Protein AF-A0A9D8NMP3-F1 (afdb_monomer_lite)

pLDDT: mean 84.16, std 17.76, range [31.69, 98.06]

Secondary structure (DSSP, 8-state):
---PPPSSSS-----GGGS-GGGEEEESS---HHHHHHTT-EEEEHHHHHHH-TTHHHHHHHHHHTT--TTS-HHHHHHHHHHHHTT--EEEEE-SSS-TTHHHHHHHHHHTT-EEEEE---SSTT---

Structure (mmCIF, N/CA/C/O backbone):
data_AF-A0A9D8NMP3-F1
#
_entry.id   AF-A0A9D8NMP3-F1
#
loop_
_atom_site.group_PDB
_atom_site.id
_atom_site.type_symbol
_atom_site.label_atom_id
_atom_site.label_alt_id
_atom_site.label_comp_id
_atom_site.label_asym_id
_atom_site.label_entity_id
_atom_site.label_seq_id
_atom_site.pdbx_PDB_ins_code
_atom_site.Cartn_x
_atom_site.Cartn_y
_atom_site.Cartn_z
_atom_site.occupancy
_atom_site.B_iso_or_equiv
_atom_site.auth_seq_id
_atom_site.auth_comp_id
_atom_site.auth_asym_id
_atom_site.auth_atom_id
_atom_site.pdbx_PDB_model_num
ATOM 1 N N . MET A 1 1 ? -7.970 -25.344 6.220 1.00 36.34 1 MET A N 1
ATOM 2 C CA . MET A 1 1 ? -6.896 -25.072 5.244 1.00 36.34 1 MET A CA 1
ATOM 3 C C . MET A 1 1 ? -5.641 -24.800 6.053 1.00 36.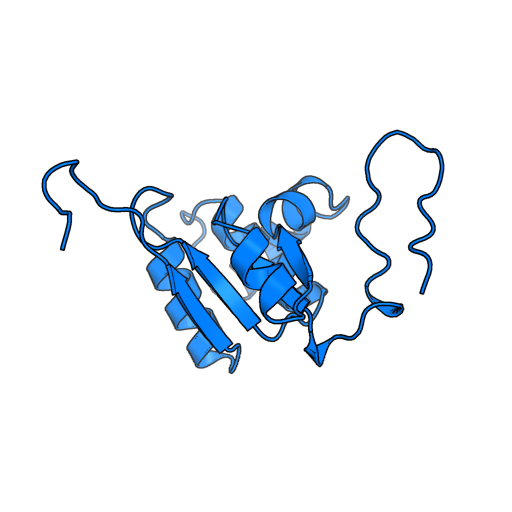34 1 MET A C 1
ATOM 5 O O . MET A 1 1 ? -5.622 -23.827 6.791 1.00 36.34 1 MET A O 1
ATOM 9 N N . ALA A 1 2 ? -4.694 -25.739 6.077 1.00 32.00 2 ALA A N 1
ATOM 10 C CA . ALA A 1 2 ? -3.476 -25.600 6.872 1.00 32.00 2 ALA A CA 1
ATOM 11 C C . ALA A 1 2 ? -2.476 -24.755 6.077 1.00 32.00 2 ALA A C 1
ATOM 13 O O . ALA A 1 2 ? -2.056 -25.173 5.000 1.00 32.00 2 ALA A O 1
ATOM 14 N N . LEU A 1 3 ? -2.139 -23.570 6.589 1.00 31.75 3 LEU A N 1
ATOM 15 C CA . LEU A 1 3 ? -1.040 -22.759 6.070 1.00 31.75 3 LEU A CA 1
ATOM 16 C C . LEU A 1 3 ? 0.247 -23.577 6.232 1.00 31.75 3 LEU A C 1
ATOM 18 O O . LEU A 1 3 ? 0.660 -23.866 7.355 1.00 31.75 3 LEU A O 1
ATOM 22 N N . LYS A 1 4 ? 0.839 -24.023 5.122 1.00 31.69 4 LYS A N 1
ATOM 23 C CA . LYS A 1 4 ? 2.157 -24.662 5.139 1.00 31.69 4 LYS A CA 1
ATOM 24 C C . LYS A 1 4 ? 3.213 -23.562 5.090 1.00 31.69 4 LYS A C 1
ATOM 26 O O . LYS A 1 4 ? 3.284 -22.836 4.106 1.00 31.69 4 LYS A O 1
ATOM 31 N N . PHE A 1 5 ? 4.021 -23.459 6.139 1.00 39.00 5 PHE A N 1
ATOM 32 C CA . PHE A 1 5 ? 5.210 -22.608 6.174 1.00 39.00 5 PHE A CA 1
ATOM 33 C C . PHE A 1 5 ? 6.443 -23.477 5.882 1.00 39.00 5 PHE A C 1
ATOM 35 O O . PHE A 1 5 ? 6.518 -24.604 6.365 1.00 39.00 5 PHE A O 1
ATOM 42 N N . ASN A 1 6 ? 7.362 -22.991 5.044 1.00 41.59 6 ASN A N 1
ATOM 43 C CA . ASN A 1 6 ? 8.598 -23.690 4.672 1.00 41.59 6 ASN A CA 1
ATOM 44 C C . ASN A 1 6 ? 9.750 -23.248 5.596 1.00 41.59 6 ASN A C 1
ATOM 46 O O . ASN A 1 6 ? 9.894 -22.054 5.858 1.00 41.59 6 ASN A O 1
ATOM 50 N N . ASP A 1 7 ? 10.572 -24.191 6.060 1.00 45.72 7 ASP A N 1
ATOM 51 C CA . ASP A 1 7 ? 11.507 -24.071 7.199 1.00 45.72 7 ASP A CA 1
ATOM 52 C C . ASP A 1 7 ? 12.778 -23.213 6.967 1.00 45.72 7 ASP A C 1
ATOM 54 O O . ASP A 1 7 ? 13.797 -23.412 7.624 1.00 45.72 7 ASP A O 1
ATOM 58 N N . ASN A 1 8 ? 12.754 -22.214 6.080 1.00 40.66 8 ASN A N 1
ATOM 59 C CA . ASN A 1 8 ? 13.919 -21.360 5.801 1.00 40.66 8 ASN A CA 1
ATOM 60 C C . ASN A 1 8 ? 13.697 -19.894 6.227 1.00 40.66 8 ASN A C 1
ATOM 62 O O . ASN A 1 8 ? 13.500 -19.011 5.400 1.00 40.66 8 ASN A O 1
ATOM 66 N N . LEU A 1 9 ? 13.761 -19.679 7.549 1.00 41.69 9 LEU A N 1
ATOM 67 C CA . LEU A 1 9 ? 14.261 -18.514 8.320 1.00 41.69 9 LEU A CA 1
ATOM 68 C C . LEU A 1 9 ? 13.844 -17.060 8.011 1.00 41.69 9 LEU A C 1
ATOM 70 O O . LEU A 1 9 ? 14.261 -16.157 8.732 1.00 41.69 9 LEU A O 1
ATOM 74 N N . LEU A 1 10 ? 12.947 -16.814 7.069 1.00 42.09 10 LEU A N 1
ATOM 75 C CA . LEU A 1 10 ? 12.078 -15.636 7.038 1.00 42.09 10 LEU A CA 1
ATOM 76 C C . LEU A 1 10 ? 10.679 -16.145 6.677 1.00 42.09 10 LEU A C 1
ATOM 78 O O . LEU A 1 10 ? 10.598 -17.123 5.928 1.00 42.09 10 LEU A O 1
ATOM 82 N N . PRO A 1 11 ? 9.576 -15.556 7.183 1.00 42.78 11 PRO A N 1
ATOM 83 C CA . PRO A 1 11 ? 8.265 -15.872 6.643 1.00 42.78 11 PRO A CA 1
ATOM 84 C C . PRO A 1 11 ? 8.325 -15.506 5.163 1.00 42.78 11 PRO A C 1
ATOM 86 O O . PRO A 1 11 ? 8.305 -14.333 4.797 1.00 42.78 11 PRO A O 1
ATOM 89 N N . THR A 1 12 ? 8.503 -16.518 4.313 1.00 49.44 12 THR A N 1
ATOM 90 C CA . THR A 1 12 ? 8.308 -16.356 2.880 1.00 49.44 12 THR A CA 1
ATOM 91 C C . THR A 1 12 ? 6.948 -15.698 2.731 1.00 49.44 12 THR A C 1
ATOM 93 O O . THR A 1 12 ? 5.997 -16.080 3.425 1.00 49.44 12 THR A O 1
ATOM 96 N N . LEU A 1 13 ? 6.892 -14.636 1.919 1.00 50.16 13 LEU A N 1
ATOM 97 C CA . LEU A 1 13 ? 5.626 -13.992 1.594 1.00 50.16 13 LEU A CA 1
ATOM 98 C C . LEU A 1 13 ? 4.628 -15.106 1.270 1.00 50.16 13 LEU A C 1
ATOM 100 O O . LEU A 1 13 ? 5.019 -16.068 0.598 1.00 50.16 13 LEU A O 1
ATOM 104 N N . PRO A 1 14 ? 3.398 -15.043 1.805 1.00 55.12 14 PRO A N 1
ATOM 105 C CA . PRO A 1 14 ? 2.428 -16.090 1.540 1.00 55.12 14 PRO A CA 1
ATOM 106 C C . PRO A 1 14 ? 2.367 -16.318 0.029 1.00 55.12 14 PRO A C 1
ATOM 108 O O . PRO A 1 14 ? 2.387 -15.346 -0.727 1.00 55.12 14 PRO A O 1
ATOM 111 N N . ILE A 1 15 ? 2.335 -17.583 -0.405 1.00 62.88 15 ILE A N 1
ATOM 112 C CA . ILE A 1 15 ? 2.138 -17.921 -1.819 1.00 62.88 15 ILE A CA 1
ATOM 113 C C . ILE A 1 15 ? 0.788 -17.319 -2.204 1.00 62.88 15 ILE A C 1
ATOM 115 O O . ILE A 1 15 ? -0.261 -17.809 -1.781 1.00 62.88 15 ILE A O 1
ATOM 119 N N . MET A 1 16 ? 0.811 -16.180 -2.897 1.00 62.59 16 MET A N 1
ATOM 120 C CA . MET A 1 16 ? -0.392 -15.371 -3.089 1.00 62.59 16 MET A CA 1
ATOM 121 C C . MET A 1 16 ? -1.377 -16.066 -4.029 1.00 62.59 16 MET A C 1
ATOM 123 O O . MET A 1 16 ? -2.574 -15.814 -3.930 1.00 62.59 16 MET A O 1
ATOM 127 N N . GLU A 1 17 ? -0.896 -16.995 -4.860 1.00 63.81 17 GLU A N 1
ATOM 128 C CA . GLU A 1 17 ? -1.701 -17.856 -5.728 1.00 63.81 17 GLU A CA 1
ATOM 129 C C . GLU A 1 17 ? -2.645 -18.793 -4.955 1.00 63.81 17 GLU A C 1
ATOM 131 O O . GLU A 1 17 ? -3.697 -19.159 -5.476 1.00 63.81 17 GLU A O 1
ATOM 136 N N . ASP A 1 18 ? -2.308 -19.148 -3.711 1.00 67.25 18 ASP A N 1
ATOM 137 C CA . ASP A 1 18 ? -3.110 -20.049 -2.872 1.00 67.25 18 ASP A CA 1
ATOM 138 C C . ASP A 1 18 ? -4.096 -19.298 -1.959 1.00 67.25 18 ASP A C 1
ATOM 140 O O . ASP A 1 18 ? -4.895 -19.915 -1.244 1.00 67.25 18 ASP A O 1
ATOM 144 N N . LEU A 1 19 ? -4.039 -17.962 -1.941 1.00 67.62 19 LEU A N 1
ATOM 145 C CA . LEU A 1 19 ? -4.881 -17.146 -1.078 1.00 67.62 19 LEU A CA 1
ATOM 146 C C . LEU A 1 19 ? -6.209 -16.779 -1.761 1.00 67.62 19 LEU A C 1
ATOM 148 O O . LEU A 1 19 ? -6.238 -16.450 -2.948 1.00 67.62 19 LEU A O 1
ATOM 152 N N . PRO A 1 20 ? -7.326 -16.753 -1.011 1.00 78.44 20 PRO A N 1
ATOM 153 C CA . PRO A 1 20 ? -8.582 -16.209 -1.513 1.00 78.44 20 PRO A CA 1
ATOM 154 C C . PRO A 1 20 ? -8.425 -14.699 -1.740 1.00 78.44 20 PRO A C 1
ATOM 156 O O . PRO A 1 20 ? -8.482 -13.912 -0.795 1.00 78.44 20 PRO A O 1
ATOM 159 N N . VAL A 1 21 ? -8.185 -14.301 -2.994 1.00 76.94 21 VAL A N 1
ATOM 160 C CA . VAL A 1 21 ? -7.868 -12.917 -3.402 1.00 76.94 21 VAL A CA 1
ATOM 161 C C . VAL A 1 21 ? -8.948 -11.920 -2.963 1.00 76.94 21 VAL A C 1
ATOM 163 O O . VAL A 1 21 ? -8.640 -10.779 -2.630 1.00 76.94 21 VAL A O 1
ATOM 166 N N . ASP A 1 22 ? -10.206 -12.359 -2.887 1.00 85.00 22 ASP A N 1
ATOM 167 C CA . ASP A 1 22 ? -11.356 -11.584 -2.407 1.00 85.00 22 ASP A CA 1
ATOM 168 C C . ASP A 1 22 ? -11.290 -11.243 -0.907 1.00 85.00 22 ASP A C 1
ATOM 170 O O . ASP A 1 22 ? -11.917 -10.281 -0.457 1.00 85.00 22 ASP A O 1
ATOM 174 N N . ARG A 1 23 ? -10.506 -12.003 -0.133 1.00 88.56 23 ARG A N 1
ATOM 175 C CA . ARG A 1 23 ? -10.326 -11.822 1.315 1.00 88.56 23 ARG A CA 1
ATOM 176 C C . ARG A 1 23 ? -9.003 -11.164 1.678 1.00 88.56 23 ARG A C 1
ATOM 178 O O . ARG A 1 23 ? -8.748 -10.960 2.861 1.00 88.56 23 ARG A O 1
ATOM 185 N N . ILE A 1 24 ? -8.158 -10.831 0.708 1.00 92.88 24 ILE A N 1
ATOM 186 C CA . ILE A 1 24 ? -6.898 -10.139 0.976 1.00 92.88 24 ILE A CA 1
ATOM 187 C C . ILE A 1 24 ? -7.167 -8.658 1.247 1.00 92.88 24 ILE A C 1
ATOM 189 O O . ILE A 1 24 ? -7.882 -7.987 0.502 1.00 92.88 24 ILE A O 1
ATOM 193 N N . VAL A 1 25 ? -6.540 -8.146 2.302 1.00 95.69 25 VAL A N 1
ATOM 194 C CA . VAL A 1 25 ? -6.482 -6.722 2.632 1.00 95.69 25 VAL A CA 1
ATOM 195 C C . VAL A 1 25 ? -5.022 -6.320 2.782 1.00 95.69 25 VAL A C 1
ATOM 197 O O . VAL A 1 25 ? -4.318 -6.847 3.636 1.00 95.69 25 VAL A O 1
ATOM 200 N N . GLY A 1 26 ? -4.557 -5.387 1.956 1.00 96.00 26 GLY A N 1
ATOM 201 C CA . GLY A 1 26 ? -3.256 -4.756 2.149 1.00 96.00 26 GLY A CA 1
ATOM 202 C C . GLY A 1 26 ? -3.300 -3.796 3.336 1.00 96.00 26 GLY A C 1
ATOM 203 O O . GLY A 1 26 ? -4.280 -3.074 3.495 1.00 96.00 26 GLY A O 1
ATOM 204 N N . ILE A 1 27 ? -2.258 -3.755 4.159 1.00 95.69 27 ILE A N 1
ATOM 205 C CA . ILE A 1 27 ? -2.100 -2.751 5.217 1.00 95.69 27 ILE A CA 1
ATOM 206 C C . ILE A 1 27 ? -0.822 -1.955 4.969 1.00 95.69 27 ILE A C 1
ATOM 208 O O . ILE A 1 27 ? 0.207 -2.513 4.584 1.00 95.69 27 ILE A O 1
ATOM 212 N N . THR A 1 28 ? -0.895 -0.639 5.155 1.00 94.00 28 THR A N 1
ATOM 213 C CA . THR A 1 28 ? 0.248 0.262 4.928 1.00 94.00 28 THR A CA 1
ATOM 214 C C . THR A 1 28 ? 1.068 0.524 6.186 1.00 94.00 28 THR A C 1
ATOM 216 O O . THR A 1 28 ? 2.130 1.128 6.101 1.00 94.00 28 THR A O 1
ATOM 219 N N . SER A 1 29 ? 0.567 0.126 7.353 1.00 91.50 29 SER A N 1
ATOM 220 C CA . SER A 1 29 ? 1.235 0.227 8.649 1.00 91.50 29 SER A CA 1
ATOM 221 C C . SER A 1 29 ? 0.495 -0.662 9.653 1.00 91.50 29 SER A C 1
ATOM 223 O O . SER A 1 29 ? -0.517 -1.289 9.319 1.00 91.50 29 SER A O 1
ATOM 225 N N . THR A 1 30 ? 0.985 -0.715 10.887 1.00 89.19 30 THR A N 1
ATOM 226 C CA . THR A 1 30 ? 0.335 -1.448 11.971 1.00 89.19 30 THR A CA 1
ATOM 227 C C . THR A 1 30 ? -1.051 -0.872 12.251 1.00 89.19 30 THR A C 1
ATOM 229 O O . THR A 1 30 ? -1.214 0.328 12.469 1.00 89.19 30 THR A O 1
ATOM 232 N N . ILE A 1 31 ? -2.039 -1.759 12.292 1.00 92.56 31 ILE A N 1
ATOM 233 C CA . ILE A 1 31 ? -3.424 -1.492 12.688 1.00 92.56 31 ILE A CA 1
ATOM 234 C C . ILE A 1 31 ? -3.872 -2.570 13.689 1.00 92.56 31 ILE A C 1
ATOM 236 O O . ILE A 1 31 ? -3.173 -3.574 13.839 1.00 92.56 31 ILE A O 1
ATOM 240 N N . PRO A 1 32 ? -5.036 -2.428 14.348 1.00 94.75 32 PRO A N 1
ATOM 241 C CA . PRO A 1 32 ? -5.656 -3.515 15.112 1.00 94.75 32 PRO A CA 1
ATOM 242 C C . PRO A 1 32 ? -6.079 -4.683 14.193 1.00 94.75 32 PRO A C 1
ATOM 244 O O . PRO A 1 32 ? -7.222 -4.769 13.736 1.00 94.75 32 PRO A O 1
ATOM 247 N N . ILE A 1 33 ? -5.131 -5.563 13.865 1.00 94.81 33 ILE A N 1
ATOM 248 C CA . ILE A 1 33 ? -5.284 -6.670 12.905 1.00 94.81 33 ILE A CA 1
ATOM 249 C C . ILE A 1 33 ? -6.359 -7.682 13.315 1.00 94.81 33 ILE A C 1
ATOM 251 O O . ILE A 1 33 ? -6.947 -8.340 12.459 1.00 94.81 33 ILE A O 1
ATOM 255 N N . GLU A 1 34 ? -6.675 -7.775 14.604 1.00 96.50 34 GLU A N 1
ATOM 256 C CA . GLU A 1 34 ? -7.730 -8.626 15.149 1.00 96.50 34 GLU A CA 1
ATOM 257 C C . GLU A 1 34 ? -9.095 -8.303 14.532 1.00 96.50 34 GLU A C 1
ATOM 259 O O . GLU A 1 34 ? -9.903 -9.207 14.313 1.00 96.50 34 GLU A O 1
ATOM 264 N N . ILE A 1 35 ? -9.342 -7.032 14.195 1.00 95.56 35 ILE A N 1
ATOM 265 C CA . ILE A 1 35 ? -10.574 -6.596 13.528 1.00 95.56 35 ILE A CA 1
ATOM 266 C C . ILE A 1 35 ? -10.634 -7.144 12.099 1.00 95.56 35 ILE A C 1
ATOM 268 O O . ILE A 1 35 ? -11.682 -7.623 11.666 1.00 95.56 35 ILE A O 1
ATOM 272 N N . VAL A 1 36 ? -9.503 -7.139 11.386 1.00 95.12 36 VAL A N 1
ATOM 273 C CA . VAL A 1 36 ? -9.400 -7.669 10.017 1.00 95.12 36 VAL A CA 1
ATOM 274 C C . VAL A 1 36 ? -9.653 -9.176 10.010 1.00 95.12 36 VAL A C 1
ATOM 276 O O . VAL A 1 36 ? -10.479 -9.658 9.234 1.00 95.12 36 VAL A O 1
ATOM 279 N N . PHE A 1 37 ? -9.018 -9.908 10.930 1.00 93.06 37 PHE A N 1
ATOM 280 C CA . PHE A 1 37 ? -9.247 -11.345 11.086 1.00 93.06 37 PHE A CA 1
ATOM 281 C C . PHE A 1 37 ? -10.693 -11.668 11.477 1.00 93.06 37 PHE A C 1
ATOM 283 O O . PHE A 1 37 ? -11.291 -12.578 10.904 1.00 93.06 37 PHE A O 1
ATOM 290 N N . SER A 1 38 ? -11.283 -10.908 12.405 1.00 95.62 38 SER A N 1
ATOM 291 C CA . SER A 1 38 ? -12.677 -11.102 12.840 1.00 95.62 38 SER A CA 1
ATOM 292 C C . SER A 1 38 ? -13.682 -10.868 11.709 1.00 95.62 38 SER A C 1
ATOM 294 O O . SER A 1 38 ? -14.729 -11.509 11.670 1.00 95.62 38 SER A O 1
ATOM 296 N N . ALA A 1 39 ? -13.350 -9.990 10.760 1.00 93.75 39 ALA A N 1
ATOM 297 C CA . ALA A 1 39 ? -14.134 -9.752 9.551 1.00 93.75 39 ALA A CA 1
ATOM 298 C C . ALA A 1 39 ? -13.929 -10.826 8.459 1.00 93.75 39 ALA A C 1
ATOM 300 O O . ALA A 1 39 ? -14.530 -10.731 7.390 1.00 93.75 39 ALA A O 1
ATOM 301 N N . GLY A 1 40 ? -13.100 -11.848 8.706 1.00 90.69 40 GLY A N 1
ATOM 302 C CA . GLY A 1 40 ? -12.827 -12.939 7.767 1.00 90.69 40 GLY A CA 1
ATOM 303 C C . GLY A 1 40 ? -11.817 -12.599 6.666 1.00 90.69 40 GLY A C 1
ATOM 304 O O . GLY A 1 40 ? -11.700 -13.363 5.705 1.00 90.69 40 GLY A O 1
ATOM 305 N N . TYR A 1 41 ? -11.098 -11.481 6.798 1.00 93.75 41 TYR A N 1
ATOM 306 C CA . TYR A 1 41 ? -10.052 -11.052 5.869 1.00 93.75 41 TYR A CA 1
ATOM 307 C C . TYR A 1 41 ? -8.662 -11.516 6.324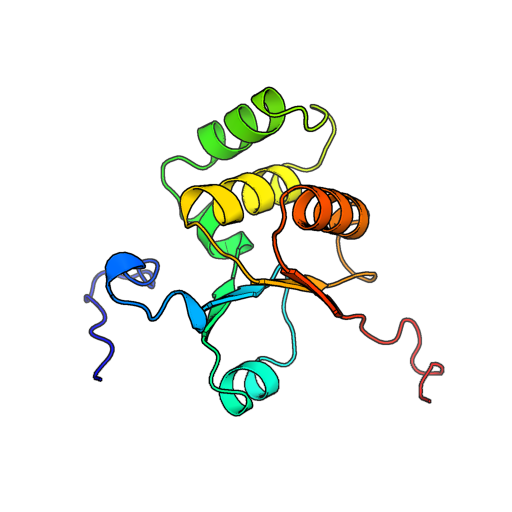 1.00 93.75 41 TYR A C 1
ATOM 309 O O . TYR A 1 41 ? -8.433 -11.862 7.484 1.00 93.75 41 TYR A O 1
ATOM 317 N N . ILE A 1 42 ? -7.721 -11.495 5.384 1.00 92.81 42 ILE A N 1
ATOM 318 C CA . ILE A 1 42 ? -6.312 -11.826 5.570 1.00 92.81 42 ILE A CA 1
ATOM 319 C C . ILE A 1 42 ? -5.510 -10.526 5.397 1.00 92.81 42 ILE A C 1
ATOM 321 O O . ILE A 1 42 ? -5.373 -10.057 4.262 1.00 92.81 42 ILE A O 1
ATOM 325 N N . PRO A 1 43 ? -5.011 -9.913 6.490 1.00 93.88 43 PRO A N 1
ATOM 326 C CA . PRO A 1 43 ? -4.165 -8.733 6.400 1.00 93.88 43 PRO A CA 1
ATOM 327 C C . PRO A 1 43 ? -2.790 -9.111 5.844 1.00 93.88 43 PRO A C 1
ATOM 329 O O . PRO A 1 43 ? -2.161 -10.064 6.306 1.00 93.88 43 PRO A O 1
ATOM 332 N N . ILE A 1 44 ? -2.310 -8.337 4.877 1.00 92.75 44 ILE A N 1
ATOM 333 C CA . ILE A 1 44 ? -0.986 -8.478 4.278 1.00 92.75 44 ILE A CA 1
ATOM 334 C C . ILE A 1 44 ? -0.259 -7.140 4.375 1.00 92.75 44 ILE A C 1
ATOM 336 O O . ILE A 1 44 ? -0.738 -6.124 3.876 1.00 92.75 44 ILE A O 1
ATOM 340 N N . ASP A 1 45 ? 0.910 -7.143 5.008 1.00 93.56 45 ASP A N 1
ATOM 341 C CA . ASP A 1 45 ? 1.733 -5.946 5.162 1.00 93.56 45 ASP A CA 1
ATOM 342 C C . ASP A 1 45 ? 2.476 -5.614 3.861 1.00 93.56 45 ASP A C 1
ATOM 344 O O . ASP A 1 45 ? 3.361 -6.350 3.413 1.00 93.56 45 ASP A O 1
ATOM 348 N N . LEU A 1 46 ? 2.110 -4.482 3.259 1.00 94.06 46 LEU A N 1
ATOM 349 C CA . LEU A 1 46 ? 2.664 -4.023 1.987 1.00 94.06 46 LEU A CA 1
ATOM 350 C C . LEU A 1 46 ? 4.109 -3.532 2.119 1.00 94.06 46 LEU A C 1
ATOM 352 O O . LEU A 1 46 ? 4.868 -3.611 1.152 1.00 94.06 46 LEU A O 1
ATOM 356 N N . ASN A 1 47 ? 4.510 -3.069 3.306 1.00 92.88 47 ASN A N 1
ATOM 357 C CA . ASN A 1 47 ? 5.894 -2.693 3.586 1.00 92.88 47 ASN A CA 1
ATOM 358 C C . ASN A 1 47 ? 6.785 -3.929 3.569 1.00 92.88 47 ASN A C 1
ATOM 360 O O . ASN A 1 47 ? 7.836 -3.915 2.931 1.00 92.88 47 ASN A O 1
ATOM 364 N N . ASN A 1 48 ? 6.336 -5.008 4.217 1.00 92.06 48 ASN A N 1
ATOM 365 C CA . ASN A 1 48 ? 7.072 -6.270 4.241 1.00 92.06 48 ASN A CA 1
ATOM 366 C C . ASN A 1 48 ? 7.159 -6.889 2.850 1.00 92.06 48 ASN A C 1
ATOM 368 O O . ASN A 1 48 ? 8.240 -7.325 2.465 1.00 92.06 48 ASN A O 1
ATOM 372 N N . ILE A 1 49 ? 6.069 -6.863 2.068 1.00 90.88 49 ILE A N 1
ATOM 373 C CA . ILE A 1 49 ? 6.141 -7.244 0.652 1.00 90.88 49 ILE A CA 1
ATOM 374 C C . ILE A 1 49 ? 7.243 -6.452 -0.040 1.00 90.88 49 ILE A C 1
ATOM 376 O O . ILE A 1 49 ? 8.124 -7.050 -0.642 1.00 90.88 49 ILE A O 1
ATOM 380 N N . PHE A 1 50 ? 7.211 -5.124 0.059 1.00 93.88 50 PHE A N 1
ATOM 381 C CA . PHE A 1 50 ? 8.149 -4.274 -0.657 1.00 93.88 50 PHE A CA 1
ATOM 382 C C . PHE A 1 50 ? 9.614 -4.544 -0.287 1.00 93.88 50 PHE A C 1
ATOM 384 O O . PHE A 1 50 ? 10.430 -4.738 -1.186 1.00 93.88 50 PHE A O 1
ATOM 391 N N . VAL A 1 51 ? 9.972 -4.571 1.001 1.00 92.81 51 VAL A N 1
ATOM 392 C CA . VAL A 1 51 ? 11.391 -4.700 1.396 1.00 92.81 51 VAL A CA 1
ATOM 393 C C . VAL A 1 51 ? 11.932 -6.111 1.301 1.00 92.81 51 VAL A C 1
ATOM 395 O O . VAL A 1 51 ? 13.139 -6.279 1.135 1.00 92.81 51 VAL A O 1
ATOM 398 N N . CYS A 1 52 ? 11.068 -7.119 1.410 1.00 90.25 52 CYS A N 1
ATOM 399 C CA . CYS A 1 52 ? 11.472 -8.511 1.260 1.00 90.25 52 CYS A CA 1
ATOM 400 C C . CYS A 1 52 ? 11.464 -8.968 -0.203 1.00 90.25 52 CYS A C 1
ATOM 402 O O . CYS A 1 52 ? 11.958 -10.057 -0.495 1.00 90.25 52 CYS A O 1
ATOM 404 N N . ASP A 1 53 ? 10.932 -8.166 -1.130 1.00 87.94 53 ASP A N 1
ATOM 405 C CA . ASP A 1 53 ? 10.946 -8.507 -2.545 1.00 87.94 53 ASP A CA 1
ATOM 406 C C . ASP A 1 53 ? 12.369 -8.374 -3.127 1.00 87.94 53 ASP A C 1
ATOM 408 O O . ASP A 1 53 ? 12.989 -7.308 -3.018 1.00 87.94 53 ASP A O 1
ATOM 412 N N . PRO A 1 54 ? 12.899 -9.403 -3.817 1.00 90.00 54 PRO A N 1
ATOM 413 C CA . PRO A 1 54 ? 14.215 -9.324 -4.458 1.00 90.00 54 PRO A CA 1
ATOM 414 C C . PRO A 1 54 ? 14.282 -8.248 -5.555 1.0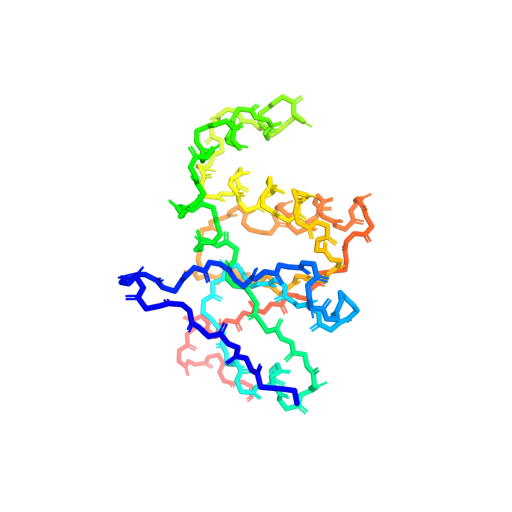0 90.00 54 PRO A C 1
ATOM 416 O O . PRO A 1 54 ? 15.371 -7.853 -5.963 1.00 90.00 54 PRO A O 1
ATOM 419 N N . SER A 1 55 ? 13.129 -7.767 -6.034 1.00 91.88 55 SER A N 1
ATOM 420 C CA . SER A 1 55 ? 13.007 -6.703 -7.033 1.00 91.88 55 SER A CA 1
ATOM 421 C C . SER A 1 55 ? 12.649 -5.330 -6.444 1.00 91.88 55 SER A C 1
ATOM 423 O O . SER A 1 55 ? 12.224 -4.452 -7.189 1.00 91.88 55 SER A O 1
ATOM 425 N N . SER A 1 56 ? 12.849 -5.099 -5.141 1.00 93.56 56 SER A N 1
ATOM 426 C CA . SER A 1 56 ? 12.481 -3.846 -4.452 1.00 93.56 56 SER A CA 1
ATOM 427 C C . SER A 1 56 ? 12.975 -2.562 -5.144 1.00 93.56 56 SER A C 1
ATOM 429 O O . SER A 1 56 ? 12.197 -1.630 -5.334 1.00 93.56 56 SER A O 1
ATOM 431 N N . TYR A 1 57 ? 14.222 -2.507 -5.625 1.00 96.81 57 TYR A N 1
ATOM 432 C CA . TYR A 1 57 ? 14.719 -1.357 -6.402 1.00 96.81 57 TYR A CA 1
ATOM 433 C C . TYR A 1 57 ? 13.917 -1.124 -7.687 1.00 96.81 57 TYR A C 1
ATOM 435 O O . TYR A 1 57 ? 13.493 -0.003 -7.964 1.00 96.81 57 TYR A O 1
ATOM 443 N N . LYS A 1 58 ? 13.636 -2.197 -8.430 1.00 96.62 58 LYS A N 1
ATOM 444 C CA . LYS A 1 58 ? 12.812 -2.135 -9.637 1.00 96.62 58 LYS A CA 1
ATOM 445 C C . LYS A 1 58 ? 11.381 -1.695 -9.318 1.00 96.62 58 LYS A C 1
ATOM 447 O O . LYS A 1 58 ? 10.803 -0.932 -10.077 1.00 96.62 58 LYS A O 1
ATOM 452 N N . MET A 1 59 ? 10.825 -2.101 -8.177 1.00 96.81 59 MET A N 1
ATOM 453 C CA . MET A 1 59 ? 9.503 -1.641 -7.737 1.00 96.81 59 MET A CA 1
ATOM 454 C C . MET A 1 59 ? 9.465 -0.118 -7.545 1.00 96.81 59 MET A C 1
ATOM 456 O O . MET A 1 59 ? 8.465 0.512 -7.885 1.00 96.81 59 MET A O 1
ATOM 460 N N . VAL A 1 60 ? 10.546 0.495 -7.054 1.00 98.06 60 VAL A N 1
ATOM 461 C CA . VAL A 1 60 ? 10.658 1.960 -6.963 1.00 98.06 60 VAL A CA 1
ATOM 462 C C . VAL A 1 60 ? 10.702 2.598 -8.356 1.00 98.06 60 VAL A C 1
ATOM 464 O O . VAL A 1 60 ? 9.977 3.560 -8.603 1.00 98.06 60 VAL A O 1
ATOM 467 N N . GLU A 1 61 ? 11.503 2.054 -9.274 1.00 97.94 61 GLU A N 1
ATOM 468 C CA . GLU A 1 61 ? 11.623 2.542 -10.659 1.00 97.94 61 GLU A CA 1
ATOM 469 C C . GLU A 1 61 ? 10.317 2.405 -11.456 1.00 97.94 61 GLU A C 1
ATOM 471 O O . GLU A 1 61 ? 9.943 3.309 -12.208 1.00 97.94 61 GLU A O 1
ATOM 476 N N . ASP A 1 62 ? 9.599 1.297 -11.276 1.00 97.00 62 ASP A N 1
ATOM 477 C CA . ASP A 1 62 ? 8.322 1.033 -11.936 1.00 97.00 62 ASP A CA 1
ATOM 478 C C . ASP A 1 62 ? 7.251 2.027 -11.452 1.00 97.00 62 ASP A C 1
ATOM 480 O O . ASP A 1 62 ? 6.476 2.540 -12.259 1.00 97.00 62 ASP A O 1
ATOM 484 N N . ALA A 1 63 ? 7.254 2.384 -10.162 1.00 97.56 63 ALA A N 1
ATOM 485 C CA . ALA A 1 63 ? 6.372 3.418 -9.621 1.00 97.56 63 ALA A CA 1
ATOM 486 C C . ALA A 1 63 ? 6.688 4.812 -10.188 1.00 97.56 63 ALA A C 1
ATOM 488 O O . ALA A 1 63 ? 5.777 5.561 -10.540 1.00 97.56 63 ALA A O 1
ATOM 489 N N . GLU A 1 64 ? 7.973 5.165 -10.310 1.00 97.69 64 GLU A N 1
ATOM 490 C CA . GLU A 1 64 ? 8.385 6.415 -10.965 1.00 97.69 64 GLU A CA 1
ATOM 491 C C . GLU A 1 64 ? 7.951 6.448 -12.433 1.00 97.69 64 GLU A C 1
ATOM 493 O O . GLU A 1 64 ? 7.433 7.457 -12.910 1.00 97.69 64 GLU A O 1
ATOM 498 N N . SER A 1 65 ? 8.106 5.325 -13.135 1.00 97.44 65 SER A N 1
ATOM 499 C CA . SER A 1 65 ? 7.692 5.168 -14.534 1.00 97.44 65 SER A CA 1
ATOM 500 C C . SER A 1 65 ? 6.172 5.244 -14.705 1.00 97.44 65 SER A C 1
ATOM 502 O O . SER A 1 65 ? 5.693 5.707 -15.737 1.00 97.44 65 SER A O 1
ATOM 504 N N . ALA A 1 66 ? 5.412 4.842 -13.683 1.00 95.75 66 ALA A N 1
ATOM 505 C CA . ALA A 1 66 ? 3.960 4.987 -13.622 1.00 95.75 66 ALA A CA 1
ATOM 506 C C . ALA A 1 66 ? 3.494 6.420 -13.295 1.00 95.75 66 ALA A C 1
ATOM 508 O O . ALA A 1 66 ? 2.297 6.695 -13.339 1.00 95.75 66 ALA A O 1
ATOM 509 N N . GLY A 1 67 ? 4.419 7.340 -13.000 1.00 95.25 67 GLY A N 1
ATOM 510 C CA . GLY A 1 67 ? 4.136 8.763 -12.810 1.00 95.25 67 GLY A CA 1
ATOM 511 C C . GLY A 1 67 ? 4.288 9.273 -11.377 1.00 95.25 67 GLY A C 1
ATOM 512 O O . GLY A 1 67 ? 4.056 10.461 -11.143 1.00 95.25 67 GLY A O 1
ATOM 513 N N . LEU A 1 68 ? 4.704 8.439 -10.412 1.00 95.31 68 LEU A N 1
ATOM 514 C CA . LEU A 1 68 ? 4.988 8.931 -9.061 1.00 95.31 68 LEU A CA 1
ATOM 515 C C . LEU A 1 68 ? 6.245 9.828 -9.073 1.00 95.31 68 LEU A C 1
ATOM 517 O O . LEU A 1 68 ? 7.273 9.443 -9.635 1.00 95.31 68 LEU A O 1
ATOM 521 N N . PRO A 1 69 ? 6.225 11.004 -8.413 1.00 94.38 69 PRO A N 1
ATOM 522 C CA . PRO A 1 69 ? 7.378 11.901 -8.384 1.00 94.38 69 PRO A CA 1
ATOM 523 C C . PRO A 1 69 ? 8.648 11.242 -7.832 1.00 94.38 69 PRO A C 1
ATOM 525 O O . PRO A 1 69 ? 8.613 10.533 -6.824 1.00 94.38 69 PRO A O 1
ATOM 528 N N . ARG A 1 70 ? 9.807 11.539 -8.435 1.00 93.50 70 ARG A N 1
ATOM 529 C CA . ARG A 1 70 ? 11.107 10.997 -7.991 1.00 93.50 70 ARG A CA 1
ATOM 530 C C . ARG A 1 70 ? 11.458 11.371 -6.549 1.00 93.50 70 ARG A C 1
ATOM 532 O O . ARG A 1 70 ? 12.105 10.589 -5.864 1.00 93.50 70 ARG A O 1
ATOM 539 N N . ASN A 1 71 ? 10.993 12.517 -6.059 1.00 92.94 71 ASN A N 1
ATOM 540 C CA . ASN A 1 71 ? 11.188 12.952 -4.673 1.00 92.94 71 ASN A CA 1
ATOM 541 C C . ASN A 1 71 ? 10.201 12.318 -3.669 1.00 92.94 71 ASN A C 1
ATOM 543 O O . ASN A 1 71 ? 10.325 12.564 -2.471 1.00 92.94 71 ASN A O 1
ATOM 547 N N . THR A 1 72 ? 9.242 11.501 -4.117 1.00 92.38 72 THR A N 1
ATOM 548 C CA . THR A 1 72 ? 8.368 10.724 -3.228 1.00 92.38 72 THR A CA 1
ATOM 549 C C . THR A 1 72 ? 9.169 9.648 -2.491 1.00 92.38 72 THR A C 1
ATOM 551 O O . THR A 1 72 ? 10.058 9.015 -3.067 1.00 92.38 72 THR A O 1
ATOM 554 N N . CYS A 1 73 ? 8.831 9.412 -1.219 1.00 92.50 73 CYS A N 1
ATOM 555 C CA . CYS A 1 73 ? 9.456 8.385 -0.385 1.00 92.50 73 CYS A CA 1
ATOM 556 C C . CYS A 1 73 ? 9.438 6.999 -1.059 1.00 92.50 73 CYS A C 1
ATOM 558 O O . CYS A 1 73 ? 8.428 6.590 -1.636 1.00 92.50 73 CYS A O 1
ATOM 560 N N . ALA A 1 74 ? 10.544 6.257 -0.936 1.00 94.88 74 ALA A N 1
ATOM 561 C CA . ALA A 1 74 ? 10.680 4.916 -1.502 1.00 94.88 74 AL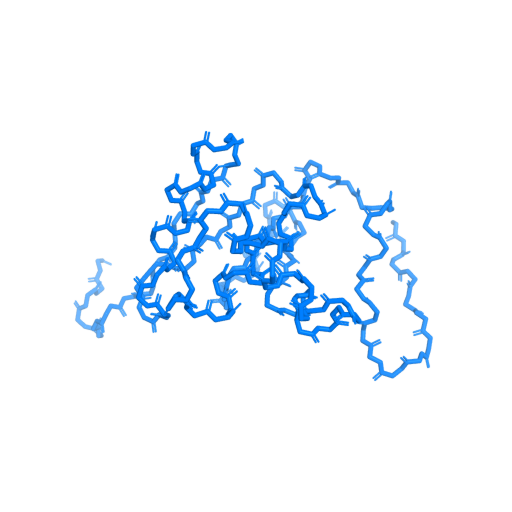A A CA 1
ATOM 562 C C . ALA A 1 74 ? 9.613 3.938 -0.984 1.00 94.88 74 ALA A C 1
ATOM 564 O O . ALA A 1 74 ? 9.135 3.123 -1.760 1.00 94.88 74 ALA A O 1
ATOM 565 N N . TRP A 1 75 ? 9.178 4.066 0.274 1.00 94.06 75 TRP A N 1
ATOM 566 C CA . TRP A 1 75 ? 8.105 3.241 0.840 1.00 94.06 75 TRP A CA 1
ATOM 567 C C . TRP A 1 75 ? 6.776 3.423 0.110 1.00 94.06 75 TRP A C 1
ATOM 569 O O . TRP A 1 75 ? 6.133 2.444 -0.232 1.00 94.06 75 TRP A O 1
ATOM 579 N N . ILE A 1 76 ? 6.395 4.659 -0.214 1.00 94.94 76 ILE A N 1
ATOM 580 C CA . ILE A 1 76 ? 5.149 4.945 -0.942 1.00 94.94 76 ILE A CA 1
ATOM 581 C C . ILE A 1 76 ? 5.193 4.349 -2.350 1.00 94.94 76 ILE A C 1
ATOM 583 O O . ILE A 1 76 ? 4.242 3.705 -2.784 1.00 94.94 76 ILE A O 1
ATOM 587 N N . LYS A 1 77 ? 6.326 4.514 -3.040 1.00 96.50 77 LYS A N 1
ATOM 588 C CA . LYS A 1 77 ? 6.571 3.903 -4.354 1.00 96.50 77 LYS A CA 1
ATOM 589 C C . LYS A 1 77 ? 6.556 2.371 -4.276 1.00 96.50 77 LYS A C 1
ATOM 591 O O . LYS A 1 77 ? 5.972 1.707 -5.124 1.00 96.50 77 LYS A O 1
ATOM 596 N N . GLY A 1 78 ? 7.161 1.820 -3.229 1.00 96.25 78 GLY A N 1
ATOM 597 C CA . GLY A 1 78 ? 7.208 0.393 -2.952 1.00 96.25 78 GLY A CA 1
ATOM 598 C C . GLY A 1 78 ? 5.834 -0.212 -2.688 1.00 96.25 78 GLY A C 1
ATOM 599 O O . GLY A 1 78 ? 5.480 -1.200 -3.322 1.00 96.25 78 GLY A O 1
ATOM 600 N N . ILE A 1 79 ? 5.036 0.415 -1.819 1.00 95.94 79 ILE A N 1
ATOM 601 C CA . ILE A 1 79 ? 3.651 0.030 -1.517 1.00 95.94 79 ILE A CA 1
ATOM 602 C C . ILE A 1 79 ? 2.798 0.105 -2.787 1.00 95.94 79 ILE A C 1
ATOM 604 O O . ILE A 1 79 ? 2.071 -0.839 -3.078 1.00 95.94 79 ILE A O 1
ATOM 608 N N . TYR A 1 80 ? 2.919 1.180 -3.574 1.00 96.94 80 TYR A N 1
ATOM 609 C CA . TYR A 1 80 ? 2.239 1.308 -4.866 1.00 96.94 80 TYR A CA 1
ATOM 610 C C . TYR A 1 80 ? 2.516 0.103 -5.776 1.00 96.94 80 TYR A C 1
ATOM 612 O O . TYR A 1 80 ? 1.594 -0.588 -6.221 1.00 96.94 80 TYR A O 1
ATOM 620 N N . SER A 1 81 ? 3.794 -0.199 -5.995 1.00 96.75 81 SER A N 1
ATOM 621 C CA . SER A 1 81 ? 4.211 -1.313 -6.843 1.00 96.75 81 SER A CA 1
ATOM 622 C C . SER A 1 81 ? 3.854 -2.676 -6.251 1.00 96.75 81 SER A C 1
ATOM 624 O O . SER A 1 81 ? 3.491 -3.576 -7.004 1.00 96.75 81 SER A O 1
ATOM 626 N N . ALA A 1 82 ? 3.897 -2.845 -4.927 1.00 94.31 82 ALA A N 1
ATOM 627 C CA . ALA A 1 82 ? 3.511 -4.078 -4.243 1.00 94.31 82 ALA A CA 1
ATOM 628 C C . ALA A 1 82 ? 2.020 -4.373 -4.430 1.00 94.31 82 ALA A C 1
ATOM 630 O O . ALA A 1 82 ? 1.661 -5.460 -4.884 1.00 94.31 82 ALA A O 1
ATOM 631 N N . THR A 1 83 ? 1.158 -3.387 -4.177 1.00 95.19 83 THR A N 1
ATOM 632 C CA . THR A 1 83 ? -0.290 -3.504 -4.387 1.00 95.19 83 THR A CA 1
ATOM 633 C C . THR A 1 83 ? -0.607 -3.936 -5.819 1.00 95.19 83 THR A C 1
ATOM 635 O O . THR A 1 83 ? -1.408 -4.849 -6.026 1.00 95.19 83 THR A O 1
ATOM 638 N N . ARG A 1 84 ? 0.067 -3.340 -6.815 1.00 92.88 84 ARG A N 1
ATOM 639 C CA . ARG A 1 84 ? -0.133 -3.670 -8.236 1.00 92.88 84 ARG A CA 1
ATOM 640 C C . ARG A 1 84 ? 0.423 -5.040 -8.614 1.00 92.88 84 ARG A C 1
ATOM 642 O O . ARG A 1 84 ? -0.289 -5.819 -9.243 1.00 92.88 84 ARG A O 1
ATOM 649 N N . LYS A 1 85 ? 1.660 -5.352 -8.215 1.00 88.31 85 LYS A N 1
ATOM 650 C CA . LYS A 1 85 ? 2.339 -6.625 -8.516 1.00 88.31 85 LYS A CA 1
ATOM 651 C C . LYS A 1 85 ? 1.514 -7.824 -8.059 1.00 88.31 85 LYS A C 1
ATOM 653 O O . LYS A 1 85 ? 1.386 -8.792 -8.799 1.00 88.31 85 LYS A O 1
ATOM 658 N N . TYR A 1 86 ? 0.912 -7.721 -6.878 1.00 85.88 86 TYR A N 1
ATOM 659 C CA . TYR A 1 86 ? 0.131 -8.795 -6.272 1.00 85.88 86 TYR A CA 1
ATOM 660 C C . TYR A 1 86 ? -1.387 -8.631 -6.444 1.00 85.88 86 TYR A C 1
ATOM 662 O O . TYR A 1 86 ? -2.164 -9.352 -5.824 1.00 85.88 86 TYR A O 1
ATOM 670 N N . SER A 1 87 ? -1.827 -7.706 -7.308 1.00 89.81 87 SER A N 1
ATOM 671 C CA . SER A 1 87 ? -3.241 -7.496 -7.659 1.00 89.81 87 SER A CA 1
ATOM 672 C C . SER A 1 87 ? -4.179 -7.292 -6.460 1.00 89.81 87 SER A C 1
ATOM 674 O O . SER A 1 87 ? -5.351 -7.673 -6.512 1.00 89.81 87 SER A O 1
ATOM 676 N N . ILE A 1 88 ? -3.686 -6.661 -5.393 1.00 91.75 88 ILE A N 1
ATOM 677 C CA . ILE A 1 88 ? -4.453 -6.415 -4.169 1.00 91.75 88 ILE A CA 1
ATOM 678 C C . ILE A 1 88 ? -5.574 -5.417 -4.473 1.00 91.75 88 ILE A C 1
ATOM 680 O O . ILE A 1 88 ? -5.340 -4.344 -5.026 1.00 91.75 88 ILE A O 1
ATOM 684 N N . LYS A 1 89 ? -6.811 -5.786 -4.123 1.00 94.56 89 LYS A N 1
ATOM 685 C CA . LYS A 1 89 ? -8.017 -5.006 -4.454 1.00 94.56 89 LYS A CA 1
ATOM 686 C C . LYS A 1 89 ? -8.534 -4.133 -3.320 1.00 94.56 89 LYS A C 1
ATOM 688 O O . LYS A 1 89 ? -9.353 -3.259 -3.580 1.00 94.56 89 LYS A O 1
ATOM 693 N N . LYS A 1 90 ? -8.066 -4.364 -2.093 1.00 96.31 90 LYS A N 1
ATOM 694 C CA . LYS A 1 90 ? -8.492 -3.641 -0.896 1.00 96.31 90 LYS A CA 1
ATOM 695 C C . LYS A 1 90 ? -7.289 -3.294 -0.030 1.00 96.31 90 LYS A C 1
ATOM 697 O O . LYS A 1 90 ? -6.482 -4.173 0.266 1.00 96.31 90 LYS A O 1
ATOM 702 N N . VAL A 1 91 ? -7.175 -2.036 0.384 1.00 97.00 91 VAL A N 1
ATOM 703 C CA . VAL A 1 91 ? -6.069 -1.533 1.207 1.00 97.00 91 VAL A CA 1
ATOM 704 C C . VAL A 1 91 ? -6.616 -0.745 2.394 1.00 97.00 91 VAL A C 1
ATOM 706 O O . VAL A 1 91 ? -7.391 0.189 2.219 1.00 97.00 91 VAL A O 1
ATOM 709 N N . ILE A 1 92 ? -6.205 -1.092 3.610 1.00 96.19 92 ILE A N 1
ATOM 710 C CA . ILE A 1 92 ? -6.389 -0.241 4.784 1.00 96.19 92 ILE A CA 1
ATOM 711 C C . ILE A 1 92 ? -5.182 0.693 4.857 1.00 96.19 92 ILE A C 1
ATOM 713 O O . ILE A 1 92 ? -4.061 0.271 5.156 1.00 96.19 92 ILE A O 1
ATOM 717 N N . SER A 1 93 ? -5.424 1.964 4.552 1.00 94.25 93 SER A N 1
ATOM 718 C CA . SER A 1 93 ? -4.409 3.010 4.564 1.00 94.25 93 SER A CA 1
ATOM 719 C C . SER A 1 93 ? -4.427 3.699 5.917 1.00 94.25 93 SER A C 1
ATOM 721 O O . SER A 1 93 ? -5.398 4.376 6.262 1.00 94.25 93 SER A O 1
ATOM 723 N N . VAL A 1 94 ? -3.345 3.546 6.680 1.00 91.31 94 VAL A N 1
ATOM 724 C CA . VAL A 1 94 ? -3.147 4.364 7.877 1.00 91.31 94 VAL A CA 1
ATOM 725 C C . VAL A 1 94 ? -2.921 5.803 7.426 1.00 91.31 94 VAL A C 1
ATOM 727 O O . VAL A 1 94 ? -1.997 6.087 6.673 1.00 91.31 94 VAL A O 1
ATOM 730 N N . ILE A 1 95 ? -3.831 6.691 7.800 1.00 84.56 95 ILE A N 1
ATOM 731 C CA . ILE A 1 95 ? -3.785 8.110 7.487 1.00 84.56 95 ILE A CA 1
ATOM 732 C C . ILE A 1 95 ? -3.477 8.867 8.776 1.00 84.56 95 ILE A C 1
ATOM 734 O O . ILE A 1 95 ? -4.125 8.660 9.799 1.00 84.56 95 ILE A O 1
ATOM 738 N N . GLN A 1 96 ? -2.509 9.779 8.700 1.00 73.31 96 GLN A N 1
ATOM 739 C CA . GLN A 1 96 ? -1.998 10.552 9.837 1.00 73.31 96 GLN A CA 1
ATOM 740 C C . GLN A 1 96 ? -1.219 9.708 10.866 1.00 73.31 96 GLN A C 1
ATOM 742 O O . GLN A 1 96 ? -1.550 8.569 11.181 1.00 73.31 96 GLN A O 1
ATOM 747 N N . GLY A 1 97 ? -0.152 10.290 11.415 1.00 64.88 97 GLY A N 1
ATOM 748 C CA . GLY A 1 97 ? 0.746 9.624 12.367 1.00 64.88 97 GLY A CA 1
ATOM 749 C C . GLY A 1 97 ? 1.893 8.841 11.714 1.00 64.88 97 GLY A C 1
ATOM 750 O O . GLY A 1 97 ? 2.970 8.782 12.304 1.00 64.88 97 GLY A O 1
ATOM 751 N N . ASP A 1 98 ? 1.709 8.320 10.497 1.00 64.75 98 ASP A N 1
ATOM 752 C CA . ASP A 1 98 ? 2.781 7.812 9.631 1.00 64.75 98 ASP A CA 1
ATOM 753 C C . ASP A 1 98 ? 3.151 8.821 8.512 1.00 64.75 98 ASP A C 1
ATOM 755 O O . ASP A 1 98 ? 2.832 10.011 8.597 1.00 64.75 98 ASP A O 1
ATOM 759 N N . CYS A 1 99 ? 3.927 8.387 7.510 1.00 65.38 99 CYS A N 1
ATOM 760 C CA . CYS A 1 99 ? 4.471 9.238 6.444 1.00 65.38 99 CYS A CA 1
ATOM 761 C C . CYS A 1 99 ? 3.399 10.120 5.765 1.00 65.38 99 CYS A C 1
ATOM 763 O O . CYS A 1 99 ? 2.339 9.645 5.367 1.00 65.38 99 CYS A O 1
ATOM 765 N N . SER A 1 100 ? 3.726 11.397 5.521 1.00 62.94 100 SER A N 1
ATOM 766 C CA . SER A 1 100 ? 2.823 12.432 4.980 1.00 62.94 100 SER A CA 1
ATOM 767 C C . SER A 1 100 ? 2.148 12.118 3.636 1.00 62.94 100 SER A C 1
ATOM 769 O O . SER A 1 100 ? 1.232 12.831 3.239 1.00 62.94 100 SER A O 1
ATOM 771 N N . ASN A 1 101 ? 2.590 11.086 2.916 1.00 76.88 101 ASN A N 1
ATOM 772 C CA . ASN A 1 101 ? 2.160 10.809 1.545 1.00 76.88 101 ASN A CA 1
ATOM 773 C C . ASN A 1 101 ? 1.135 9.676 1.416 1.00 76.88 101 ASN A C 1
ATOM 775 O O . ASN A 1 101 ? 0.658 9.433 0.307 1.00 76.88 101 ASN A O 1
ATOM 779 N N . ASN A 1 102 ? 0.771 8.987 2.502 1.00 82.62 102 ASN A N 1
ATOM 780 C CA . ASN A 1 102 ? -0.133 7.842 2.390 1.00 82.62 102 ASN A CA 1
ATOM 781 C C . ASN A 1 102 ? -1.564 8.251 1.984 1.00 82.62 102 ASN A C 1
ATOM 783 O O . ASN A 1 102 ? -2.259 7.501 1.305 1.00 82.62 102 ASN A O 1
ATOM 787 N N . GLN A 1 103 ? -1.969 9.486 2.301 1.00 88.81 103 GLN A N 1
ATOM 788 C CA . GLN A 1 103 ? -3.221 10.068 1.812 1.00 88.81 103 GLN A CA 1
ATOM 789 C C . GLN A 1 103 ? -3.219 10.246 0.283 1.00 88.81 103 GLN A C 1
ATOM 791 O O . GLN A 1 103 ? -4.172 9.848 -0.377 1.00 88.81 103 GLN A O 1
ATOM 796 N N . ALA A 1 104 ? -2.131 10.765 -0.294 1.00 90.88 104 ALA A N 1
ATOM 797 C CA . ALA A 1 104 ? -2.011 10.904 -1.747 1.00 90.88 104 ALA A CA 1
ATOM 798 C C . ALA A 1 104 ? -1.961 9.535 -2.449 1.00 90.88 104 ALA A C 1
ATOM 800 O O . ALA A 1 104 ? -2.557 9.350 -3.507 1.00 90.88 104 ALA A O 1
ATOM 801 N N . LEU A 1 105 ? -1.290 8.548 -1.845 1.00 93.50 105 LEU A N 1
ATOM 802 C CA . LEU A 1 105 ? -1.280 7.178 -2.361 1.00 93.50 105 LEU A CA 1
ATOM 803 C C . LEU A 1 105 ? -2.687 6.560 -2.372 1.00 93.50 105 LEU A C 1
ATOM 805 O O . LEU A 1 105 ? -3.061 5.892 -3.333 1.00 93.50 105 LEU A O 1
ATOM 809 N N . MET A 1 106 ? -3.471 6.810 -1.322 1.00 93.69 106 MET A N 1
ATOM 810 C CA . MET A 1 106 ? -4.860 6.370 -1.230 1.00 93.69 106 MET A CA 1
ATOM 811 C C . MET A 1 106 ? -5.714 6.940 -2.373 1.00 93.69 106 MET A C 1
ATOM 813 O O . MET A 1 106 ? -6.461 6.195 -3.002 1.00 93.69 106 MET A O 1
ATOM 817 N N . GLU A 1 107 ? -5.572 8.231 -2.686 1.00 93.81 107 GLU A N 1
ATOM 818 C CA . GLU A 1 107 ? -6.280 8.876 -3.805 1.00 93.81 107 GLU A CA 1
ATOM 819 C C . GLU A 1 107 ? -5.909 8.247 -5.159 1.00 93.81 107 GLU A C 1
ATOM 821 O O . GLU A 1 107 ? -6.785 7.988 -5.988 1.00 93.81 107 GLU A O 1
ATOM 826 N N . ILE A 1 108 ? -4.627 7.921 -5.363 1.00 95.31 108 ILE A N 1
ATOM 827 C CA . ILE A 1 108 ? -4.167 7.200 -6.559 1.00 95.31 108 ILE A CA 1
ATOM 828 C C . ILE A 1 108 ? -4.834 5.823 -6.643 1.00 95.31 108 ILE A C 1
ATOM 830 O O . ILE A 1 108 ? -5.422 5.494 -7.672 1.00 95.31 108 ILE A O 1
ATOM 834 N N . PHE A 1 109 ? -4.809 5.031 -5.568 1.00 96.50 109 PHE A N 1
ATOM 835 C CA . PHE A 1 109 ? -5.442 3.709 -5.539 1.00 96.50 109 PHE A CA 1
ATOM 836 C C . PHE A 1 109 ? -6.941 3.763 -5.849 1.00 96.50 109 PHE A C 1
ATOM 838 O O . PHE A 1 109 ? -7.418 2.979 -6.670 1.00 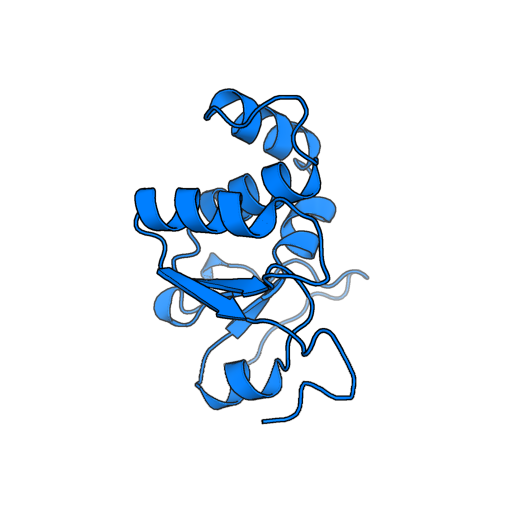96.50 109 PHE A O 1
ATOM 845 N N . GLN A 1 110 ? -7.668 4.722 -5.275 1.00 96.25 110 GLN A N 1
ATOM 846 C CA . GLN A 1 110 ? -9.086 4.925 -5.580 1.00 96.25 110 GLN A CA 1
ATOM 847 C C . GLN A 1 110 ? -9.308 5.224 -7.068 1.00 96.25 110 GLN A C 1
ATOM 849 O O . GLN A 1 110 ? -10.208 4.648 -7.681 1.00 96.25 110 GLN A O 1
ATOM 854 N N . SER A 1 111 ? -8.467 6.076 -7.667 1.00 96.19 111 SER A N 1
ATOM 855 C CA . SER A 1 111 ? -8.532 6.386 -9.103 1.00 96.19 111 SER A CA 1
ATOM 856 C C . SER A 1 111 ? -8.264 5.167 -10.000 1.00 96.19 111 SER A C 1
ATOM 858 O O . SER A 1 111 ? -8.786 5.089 -11.110 1.00 96.19 111 SER A O 1
ATOM 860 N N . GLU A 1 112 ? -7.507 4.185 -9.502 1.00 95.44 112 GLU A N 1
ATOM 861 C CA . GLU A 1 112 ? -7.203 2.916 -10.175 1.00 95.44 112 GLU A CA 1
ATOM 862 C C . GLU A 1 112 ? -8.229 1.803 -9.857 1.00 95.44 112 GLU A C 1
ATOM 864 O O . GLU A 1 112 ? -8.073 0.662 -10.298 1.00 95.44 112 GLU A O 1
ATOM 869 N N . GLY A 1 113 ? -9.295 2.115 -9.108 1.00 96.12 113 GLY A N 1
ATOM 870 C CA . GLY A 1 113 ? -10.356 1.173 -8.740 1.00 96.12 113 GLY A CA 1
ATOM 871 C C . GLY A 1 113 ? -9.986 0.198 -7.616 1.00 96.12 113 GLY A C 1
ATOM 872 O O . GLY A 1 113 ? -10.644 -0.830 -7.457 1.00 96.12 113 GLY A O 1
ATOM 873 N N . ILE A 1 114 ? -8.938 0.496 -6.846 1.00 96.69 114 ILE A N 1
ATOM 874 C CA . ILE A 1 114 ? -8.574 -0.235 -5.629 1.00 96.69 114 ILE A CA 1
ATOM 875 C C . ILE A 1 114 ? -9.373 0.361 -4.467 1.00 96.69 114 ILE A C 1
ATOM 877 O O . ILE A 1 114 ? -9.357 1.569 -4.233 1.00 96.69 114 ILE A O 1
ATOM 881 N N . GLU A 1 115 ? -10.081 -0.489 -3.727 1.00 97.19 115 GLU A N 1
ATOM 882 C CA . GLU A 1 115 ? -10.840 -0.071 -2.554 1.00 97.19 115 GLU A CA 1
ATOM 883 C C . GLU A 1 115 ? -9.876 0.329 -1.435 1.00 97.19 115 GLU A C 1
ATOM 885 O O . GLU A 1 115 ? -8.981 -0.433 -1.067 1.00 97.19 115 GLU A O 1
ATOM 890 N N . THR A 1 116 ? -10.063 1.512 -0.859 1.00 96.06 116 THR A N 1
ATOM 891 C CA . THR A 1 116 ? -9.221 1.985 0.242 1.00 96.06 116 THR A CA 1
ATOM 892 C C . THR A 1 116 ? -10.051 2.325 1.469 1.00 96.06 116 THR A C 1
ATOM 894 O O . THR A 1 116 ? -11.043 3.046 1.359 1.00 96.06 116 THR A O 1
ATOM 897 N N . ILE A 1 117 ? -9.606 1.879 2.638 1.00 95.88 117 ILE A N 1
ATOM 898 C CA . ILE A 1 117 ? -10.240 2.149 3.927 1.00 95.88 117 ILE A CA 1
ATOM 899 C C . ILE A 1 117 ? -9.273 3.006 4.753 1.00 95.88 117 ILE A C 1
ATOM 901 O O . ILE A 1 117 ? -8.218 2.504 5.149 1.00 95.88 117 ILE A O 1
ATOM 905 N N . PRO A 1 118 ? -9.584 4.285 5.016 1.00 93.69 118 PRO A N 1
ATOM 906 C CA . PRO A 1 118 ? -8.732 5.120 5.851 1.00 93.69 118 PRO A CA 1
ATOM 907 C C . PRO A 1 118 ? -8.812 4.689 7.322 1.00 93.69 118 PRO A C 1
ATOM 909 O O . PRO A 1 118 ? -9.898 4.455 7.853 1.00 93.69 118 PRO A O 1
ATOM 912 N N . PHE A 1 119 ? -7.669 4.646 8.002 1.00 92.12 119 PHE A N 1
ATOM 913 C CA . PHE A 1 119 ? -7.570 4.396 9.440 1.00 92.12 119 PHE A CA 1
ATOM 914 C C . PHE A 1 119 ? -6.648 5.427 10.096 1.00 92.12 119 PHE A C 1
ATOM 916 O O . PHE A 1 119 ? -5.518 5.582 9.663 1.00 92.12 119 PHE A O 1
ATOM 923 N N . ALA A 1 120 ? -7.086 6.109 11.153 1.00 88.75 120 ALA A N 1
ATOM 924 C CA . ALA A 1 120 ? -6.252 7.063 11.886 1.00 88.75 120 ALA A CA 1
ATOM 925 C C . ALA A 1 120 ? -6.217 6.711 13.371 1.00 88.75 120 ALA A C 1
ATOM 927 O O . ALA A 1 120 ? -7.260 6.454 13.978 1.00 88.75 120 ALA A O 1
ATOM 928 N N . TYR A 1 121 ? -5.030 6.761 13.972 1.00 85.56 121 TYR A N 1
ATOM 929 C CA . TYR A 1 121 ? -4.922 6.791 15.426 1.00 85.56 121 TYR A CA 1
ATOM 930 C C . TYR A 1 121 ? -5.256 8.199 15.953 1.00 85.56 121 TYR A C 1
ATOM 932 O O . TYR A 1 121 ? -4.984 9.186 15.265 1.00 85.56 121 TYR A O 1
ATOM 940 N N . PRO A 1 122 ? -5.820 8.326 17.171 1.00 84.44 122 PRO A N 1
ATOM 941 C CA . PRO A 1 122 ? -6.033 9.627 17.801 1.00 84.44 122 PRO A CA 1
ATOM 942 C C . PRO A 1 122 ? -4.727 10.428 17.868 1.00 84.44 122 PRO A C 1
ATOM 944 O O . PRO A 1 122 ? -3.699 9.892 18.287 1.00 84.44 122 PRO A O 1
ATOM 947 N N . HIS A 1 123 ? -4.763 11.704 17.480 1.00 77.69 123 HIS A N 1
ATOM 948 C CA . HIS A 1 123 ? -3.565 12.547 17.429 1.00 77.69 123 HIS A CA 1
ATOM 949 C C . HIS A 1 123 ? -3.102 12.960 18.833 1.00 77.69 123 HIS A C 1
ATOM 951 O O . HIS A 1 123 ? -1.910 12.990 19.136 1.00 77.69 123 HIS A O 1
ATOM 957 N N . SER A 1 124 ? -4.060 13.216 19.719 1.00 80.25 124 SER A N 1
ATOM 958 C CA . SER A 1 124 ? -3.844 13.490 21.131 1.00 80.25 124 SER A CA 1
ATOM 959 C C . SER A 1 124 ? -4.604 12.504 22.014 1.00 80.25 124 SER A C 1
ATOM 961 O O . SER A 1 124 ? -5.667 11.988 21.672 1.00 80.25 124 SER 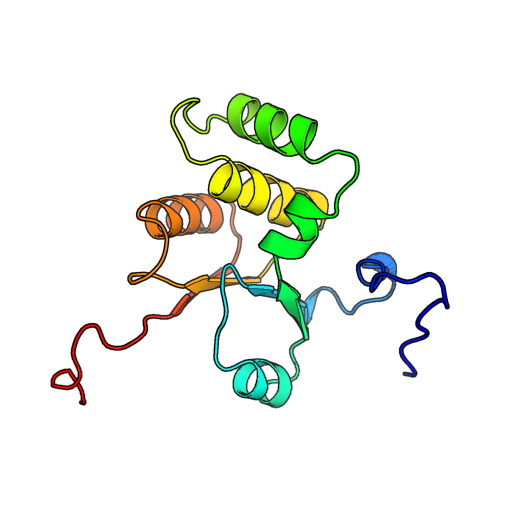A O 1
ATOM 963 N N . LYS A 1 125 ? -4.104 12.316 23.241 1.00 75.81 125 LYS A N 1
ATOM 964 C CA . LYS A 1 125 ? -4.815 11.593 24.311 1.00 75.81 125 LYS A CA 1
ATOM 965 C C . LYS A 1 125 ? -6.178 12.212 24.640 1.00 75.81 125 LYS A C 1
ATOM 967 O O . LYS A 1 125 ? -7.010 11.533 25.240 1.00 75.81 125 LYS A O 1
ATOM 972 N N . THR A 1 126 ? -6.373 13.484 24.289 1.00 78.44 126 THR A N 1
ATOM 973 C CA . THR A 1 126 ? -7.625 14.230 24.458 1.00 78.44 126 THR A CA 1
ATOM 974 C C . THR A 1 126 ? -8.616 14.018 23.320 1.00 78.44 126 THR A C 1
ATOM 976 O O . THR A 1 126 ? -9.784 14.327 23.506 1.00 78.44 126 THR A O 1
ATOM 979 N N . ASP A 1 127 ? -8.203 13.443 22.187 1.00 71.81 127 ASP A N 1
ATOM 980 C CA . ASP A 1 127 ? -9.067 13.241 21.011 1.00 71.81 127 ASP A CA 1
ATOM 981 C C . ASP A 1 127 ? -9.984 12.012 21.154 1.00 71.81 127 ASP A C 1
ATOM 983 O O . ASP A 1 127 ? -10.451 11.436 20.171 1.00 71.81 127 ASP A O 1
ATOM 987 N N . LYS A 1 128 ? -10.246 11.584 22.394 1.00 62.25 128 LYS A N 1
ATOM 988 C CA . LYS A 1 128 ? -11.197 10.515 22.693 1.00 62.25 128 LYS A CA 1
ATOM 989 C C . LYS A 1 128 ? -12.608 11.056 22.468 1.00 62.25 128 LYS A C 1
ATOM 991 O O . LYS A 1 128 ? -13.072 11.886 23.247 1.00 62.25 128 LYS A O 1
ATOM 996 N N . LYS A 1 129 ? -13.251 10.607 21.390 1.00 59.28 129 LYS A N 1
ATOM 997 C CA . LYS A 1 129 ? -14.705 10.713 21.227 1.00 59.28 129 LYS A CA 1
ATOM 998 C C . LYS A 1 129 ? -15.421 9.745 22.157 1.00 59.28 129 LYS A C 1
ATOM 1000 O O . LYS A 1 129 ? -14.884 8.631 22.356 1.00 59.28 129 LYS A O 1
#

Radius of gyration: 15.28 Å; chains: 1; bounding box: 29×40×39 Å

Foldseek 3Di:
DDQDADDPDDRDQRPLVPDPLVQEEEEADDDPCVVSVVVVHDYDYQQCQLVVDPCNVVLLVVLVVVPDDPPDDSSLSSSLSSCVVSVRQHYEQEDPPDDPCSVVSQVVCVVVNRHYHYDYDQPDPVSDD

Sequence (129 aa):
MALKFNDNLLPTLPIMEDLPVDRIVGITSTIPIEIVFSAGYIPIDLNNIFVCDPSSYKMVEDAESAGLPRNTCAWIKGIYSATRKYSIKKVISVIQGDCSNNQALMEIFQSEGIETIPFAYPHSKTDKK